Protein AF-X6ETA0-F1 (afdb_monomer_lite)

Sequence (92 aa):
MGDDFLAAVRADFRAHGAGVLAEVRADKPDQYLKIVLSVLPKDFDVAVNQLDALSDDEIRSRIRALENVVKPFLEEPSDLGPNRLSDAAGGA

Foldseek 3Di:
DVVVVVVVVVVCCVVCVVVVLVVCCVPPVVVSVVVVVVPDDPPPPPCPVVCVVDDPVRVVVVVVVVCVVCVVVVPPDPPPPPDDPPPPDDDD

Secondary structure (DSSP, 8-state):
-HHHHHHHHHHHHHHHHHHHHHHHHHH-HHHHHHHHHHHS-TT------TTTTS-HHHHHHHHHHHHHHHHHHH-------S-SSSSSS---

Structure (mmCIF, N/CA/C/O backbone):
data_AF-X6ETA0-F1
#
_entry.id   AF-X6ETA0-F1
#
loop_
_atom_site.group_PDB
_atom_site.id
_atom_site.type_symbol
_atom_site.label_atom_id
_atom_site.label_alt_id
_atom_site.label_comp_id
_atom_site.label_asym_id
_atom_site.label_entity_id
_atom_site.label_seq_id
_atom_site.pdbx_PDB_ins_code
_atom_site.Cartn_x
_atom_site.Cartn_y
_atom_site.Cartn_z
_atom_site.occupancy
_atom_site.B_iso_or_equiv
_atom_site.auth_seq_id
_atom_site.auth_comp_id
_atom_site.auth_asym_id
_atom_site.auth_atom_id
_atom_site.pdbx_PDB_model_num
ATOM 1 N N . MET A 1 1 ? 4.113 19.729 -15.731 1.00 63.00 1 MET A N 1
ATOM 2 C CA . MET A 1 1 ? 5.410 19.273 -15.168 1.00 63.00 1 MET A CA 1
ATOM 3 C C . MET A 1 1 ? 5.195 18.134 -14.174 1.00 63.00 1 MET A C 1
ATOM 5 O O . MET A 1 1 ? 5.544 17.015 -14.513 1.00 63.00 1 MET A O 1
ATOM 9 N N . GLY A 1 2 ? 4.596 18.364 -12.994 1.00 76.38 2 GLY A N 1
ATOM 10 C CA . GLY A 1 2 ? 4.349 17.286 -12.014 1.00 76.38 2 GLY A CA 1
ATOM 11 C C . GLY A 1 2 ? 3.306 16.251 -12.462 1.00 76.38 2 GLY A C 1
ATOM 12 O O . GLY A 1 2 ? 3.541 15.050 -12.341 1.00 76.38 2 GLY A O 1
ATOM 13 N N . ASP A 1 3 ? 2.200 16.709 -13.050 1.00 80.19 3 ASP A N 1
ATOM 14 C CA . ASP A 1 3 ? 1.102 15.824 -13.464 1.00 80.19 3 ASP A CA 1
ATOM 15 C C . ASP A 1 3 ? 1.462 14.932 -14.661 1.00 80.19 3 ASP A C 1
ATOM 17 O O . ASP A 1 3 ? 1.109 13.753 -14.677 1.00 80.19 3 ASP A O 1
ATOM 21 N N . ASP A 1 4 ? 2.222 15.456 -15.628 1.00 92.12 4 ASP A N 1
ATOM 22 C CA . ASP A 1 4 ? 2.653 14.707 -16.820 1.00 92.12 4 ASP A CA 1
ATOM 23 C C . ASP A 1 4 ? 3.596 13.556 -16.449 1.00 92.12 4 ASP A C 1
ATOM 25 O O . ASP A 1 4 ? 3.475 12.441 -16.959 1.00 92.12 4 ASP A O 1
ATOM 29 N N . PHE A 1 5 ? 4.508 13.810 -15.505 1.00 92.81 5 PHE A N 1
ATOM 30 C CA . PHE A 1 5 ? 5.408 12.793 -14.974 1.00 92.81 5 PHE A CA 1
ATOM 31 C C . PHE A 1 5 ? 4.636 11.700 -14.230 1.00 92.81 5 PHE A C 1
ATOM 33 O O . PHE A 1 5 ? 4.840 10.514 -14.489 1.00 92.81 5 PHE A O 1
ATOM 40 N N . LEU A 1 6 ? 3.703 12.076 -13.349 1.00 93.94 6 LEU A N 1
ATOM 41 C CA . LEU A 1 6 ? 2.913 11.101 -12.598 1.00 93.94 6 LEU A CA 1
ATOM 42 C C . LEU A 1 6 ? 2.006 10.270 -13.520 1.00 93.94 6 LEU A C 1
ATOM 44 O O . LEU A 1 6 ? 1.835 9.068 -13.308 1.00 93.94 6 LEU A O 1
ATOM 48 N N . ALA A 1 7 ? 1.456 10.886 -14.570 1.00 95.25 7 ALA A N 1
ATOM 49 C CA . ALA A 1 7 ? 0.688 10.189 -15.593 1.00 95.25 7 ALA A CA 1
ATOM 50 C C . ALA A 1 7 ? 1.543 9.164 -16.352 1.00 95.25 7 ALA A C 1
ATOM 52 O O . ALA A 1 7 ? 1.091 8.031 -16.536 1.00 95.25 7 ALA A O 1
ATOM 53 N N . ALA A 1 8 ? 2.773 9.529 -16.729 1.00 95.81 8 ALA A N 1
ATOM 54 C CA . ALA A 1 8 ? 3.716 8.629 -17.389 1.00 95.81 8 ALA A CA 1
ATOM 55 C C . ALA A 1 8 ? 4.109 7.448 -16.486 1.00 95.81 8 ALA A C 1
ATOM 57 O O . ALA A 1 8 ? 3.989 6.298 -16.903 1.00 95.81 8 ALA A O 1
ATOM 58 N N . VAL A 1 9 ? 4.471 7.710 -15.225 1.00 94.12 9 VAL A 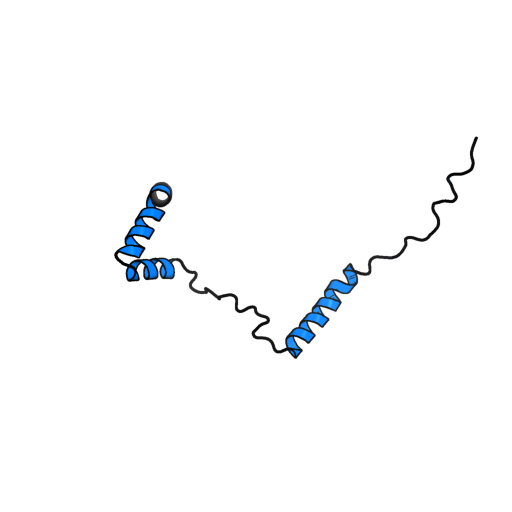N 1
ATOM 59 C CA . VAL A 1 9 ? 4.807 6.664 -14.240 1.00 94.12 9 VAL A CA 1
ATOM 60 C C . VAL A 1 9 ? 3.626 5.719 -14.008 1.00 94.12 9 VAL A C 1
ATOM 62 O O . VAL A 1 9 ? 3.793 4.503 -13.944 1.00 94.12 9 VAL A O 1
ATOM 65 N N . ARG A 1 10 ? 2.401 6.250 -13.923 1.00 93.88 10 ARG A N 1
ATOM 66 C CA . ARG A 1 10 ? 1.197 5.425 -13.765 1.00 93.88 10 ARG A CA 1
ATOM 67 C C . ARG A 1 10 ? 0.920 4.562 -14.996 1.00 93.88 10 ARG A C 1
ATOM 69 O O . ARG A 1 10 ? 0.459 3.433 -14.839 1.00 93.88 10 ARG A O 1
ATOM 76 N N . ALA A 1 11 ? 1.130 5.091 -16.201 1.00 97.25 11 ALA A N 1
ATOM 77 C CA . ALA A 1 11 ? 0.949 4.339 -17.440 1.00 97.25 11 ALA A CA 1
ATOM 78 C C . ALA A 1 11 ? 1.963 3.190 -17.543 1.00 97.25 11 ALA A C 1
ATOM 80 O O . ALA A 1 11 ? 1.567 2.058 -17.815 1.00 97.25 11 ALA A O 1
ATOM 81 N N . ASP A 1 12 ? 3.226 3.468 -17.228 1.00 97.38 12 ASP A N 1
ATOM 82 C CA . ASP A 1 12 ? 4.301 2.476 -17.190 1.00 97.38 12 ASP A CA 1
ATOM 83 C C . ASP A 1 12 ? 4.016 1.367 -16.165 1.00 97.38 12 ASP A C 1
ATOM 85 O O . ASP A 1 12 ? 3.981 0.183 -16.506 1.00 97.38 12 ASP A O 1
ATOM 89 N N . PHE A 1 13 ? 3.653 1.740 -14.932 1.00 95.69 13 PHE A N 1
ATOM 90 C CA . PHE A 1 13 ? 3.313 0.763 -13.898 1.00 95.69 13 PHE A CA 1
ATOM 91 C C . PHE A 1 13 ? 2.096 -0.099 -14.273 1.00 95.69 13 PHE A C 1
ATOM 93 O O . PHE A 1 13 ? 2.058 -1.284 -13.950 1.00 95.69 13 PHE A O 1
ATOM 100 N N . ARG A 1 14 ? 1.104 0.450 -14.989 1.00 96.19 14 ARG A N 1
ATOM 101 C CA . ARG A 1 14 ? -0.036 -0.336 -15.498 1.00 96.19 14 ARG A CA 1
ATOM 102 C C . ARG A 1 14 ? 0.375 -1.341 -16.571 1.00 96.19 14 ARG A C 1
ATOM 104 O O . ARG A 1 14 ? -0.185 -2.432 -16.600 1.00 96.19 14 ARG A O 1
ATOM 111 N N . ALA A 1 15 ? 1.308 -0.971 -17.443 1.00 97.75 15 ALA A N 1
ATOM 112 C CA . ALA A 1 15 ? 1.768 -1.832 -18.527 1.00 97.75 15 ALA A CA 1
ATOM 113 C C . ALA A 1 15 ? 2.740 -2.921 -18.041 1.00 97.75 15 ALA A C 1
ATOM 115 O O . ALA A 1 15 ? 2.699 -4.044 -18.542 1.00 97.75 15 ALA A O 1
ATOM 116 N N . HIS A 1 16 ? 3.590 -2.610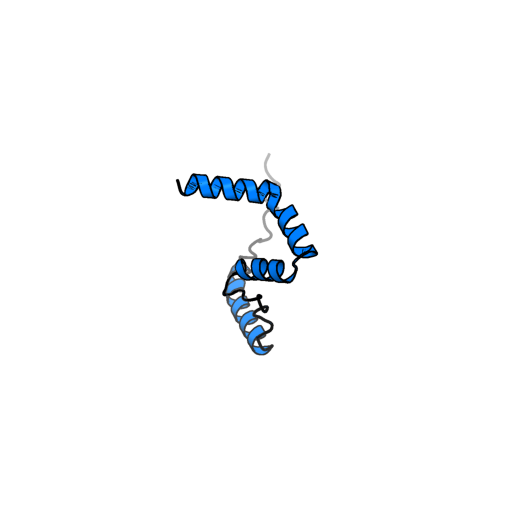 -17.058 1.00 97.19 16 HIS A N 1
ATOM 117 C CA . HIS A 1 16 ? 4.747 -3.445 -16.712 1.00 97.19 16 HIS A CA 1
ATOM 118 C C . HIS A 1 16 ? 4.823 -3.858 -15.238 1.00 97.19 16 HIS A C 1
ATOM 120 O O . HIS A 1 16 ? 5.484 -4.844 -14.909 1.00 97.19 16 HIS A O 1
ATOM 126 N N . GLY A 1 17 ? 4.126 -3.162 -14.337 1.00 94.38 17 GLY A N 1
ATOM 127 C CA . GLY A 1 17 ? 4.297 -3.310 -12.890 1.00 94.38 17 GLY A CA 1
ATOM 128 C C . GLY A 1 17 ? 4.049 -4.726 -12.371 1.00 94.38 17 GLY A C 1
ATOM 129 O O . GLY A 1 17 ? 4.797 -5.204 -11.523 1.00 94.38 17 GLY A O 1
ATOM 130 N N . ALA A 1 18 ? 3.057 -5.441 -12.910 1.00 95.31 18 ALA A N 1
ATOM 131 C CA . ALA A 1 18 ? 2.778 -6.821 -12.507 1.00 95.31 18 ALA A CA 1
ATOM 132 C C . ALA A 1 18 ? 3.924 -7.788 -12.858 1.00 95.31 18 ALA A C 1
ATOM 134 O O . ALA A 1 18 ? 4.259 -8.647 -12.044 1.00 95.31 18 ALA A O 1
ATOM 135 N N . GLY A 1 19 ? 4.537 -7.626 -14.036 1.00 97.19 19 GLY A N 1
ATOM 136 C CA . GLY A 1 19 ? 5.681 -8.433 -14.468 1.00 97.19 19 GLY A CA 1
ATOM 137 C C . GLY A 1 19 ? 6.903 -8.176 -13.591 1.00 97.19 19 GLY A C 1
ATOM 138 O O . GLY A 1 19 ? 7.458 -9.110 -13.021 1.00 97.19 19 GLY A O 1
ATOM 139 N N . VAL A 1 20 ? 7.228 -6.901 -13.365 1.00 96.56 20 VAL A N 1
ATOM 140 C CA . VAL A 1 20 ? 8.335 -6.502 -12.482 1.00 96.56 20 VAL A CA 1
ATO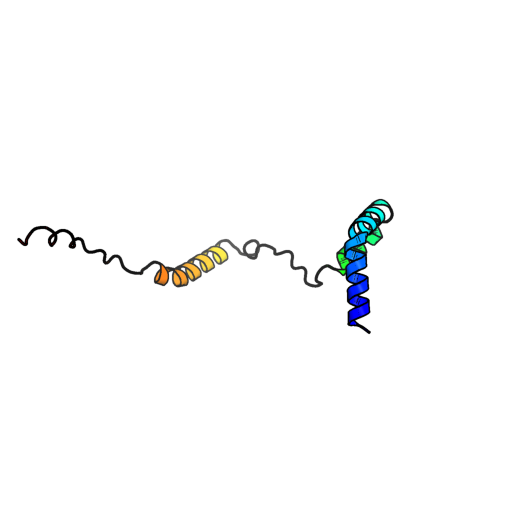M 141 C C . VAL A 1 20 ? 8.124 -7.021 -11.056 1.00 96.56 20 VAL A C 1
ATOM 143 O O . VAL A 1 20 ? 9.047 -7.555 -10.451 1.00 96.56 20 VAL A O 1
ATOM 146 N N . LEU A 1 21 ? 6.910 -6.923 -10.500 1.00 95.81 21 LEU A N 1
ATOM 147 C CA . LEU A 1 21 ? 6.620 -7.456 -9.163 1.00 95.81 21 LEU A CA 1
ATOM 148 C C . LEU A 1 21 ? 6.743 -8.983 -9.097 1.00 95.81 21 LEU A C 1
ATOM 150 O O . LEU A 1 21 ? 7.142 -9.504 -8.056 1.00 95.81 21 LEU A O 1
ATOM 154 N N . ALA A 1 22 ? 6.398 -9.699 -10.170 1.00 96.88 22 ALA A N 1
ATOM 155 C CA . ALA A 1 22 ? 6.550 -11.148 -10.236 1.00 96.88 22 ALA A CA 1
ATOM 156 C C . ALA A 1 22 ? 8.030 -11.558 -10.265 1.00 96.88 22 ALA A C 1
ATOM 158 O O . ALA A 1 22 ? 8.426 -12.429 -9.492 1.00 96.88 22 ALA A O 1
ATOM 159 N N . GLU A 1 23 ? 8.844 -10.887 -11.081 1.00 97.81 23 GLU A N 1
ATOM 160 C CA . GLU A 1 23 ? 10.296 -11.094 -11.138 1.00 97.81 23 GLU A CA 1
ATOM 161 C C . GLU A 1 23 ? 10.956 -10.773 -9.794 1.00 97.81 23 GLU A C 1
ATOM 163 O O . GLU A 1 23 ? 11.666 -11.601 -9.232 1.00 97.81 23 GLU A O 1
ATOM 168 N N . VAL A 1 24 ? 10.643 -9.618 -9.197 1.00 97.56 24 VAL A N 1
ATOM 169 C CA . VAL A 1 24 ? 11.186 -9.233 -7.884 1.00 97.56 24 VAL A CA 1
ATOM 170 C C . VAL A 1 24 ? 10.765 -10.225 -6.798 1.00 97.56 24 VAL A C 1
ATOM 172 O O . VAL A 1 24 ? 11.568 -10.538 -5.925 1.00 97.56 24 VAL A O 1
ATOM 175 N N . ARG A 1 25 ? 9.541 -10.766 -6.842 1.00 97.19 25 ARG A N 1
ATOM 176 C CA . ARG A 1 25 ? 9.100 -11.802 -5.894 1.00 97.19 25 ARG A CA 1
ATOM 177 C C . ARG A 1 25 ? 9.915 -13.093 -6.030 1.00 97.19 25 ARG A C 1
ATOM 179 O O . ARG A 1 25 ? 10.177 -13.726 -5.010 1.00 97.19 25 ARG A O 1
ATOM 186 N N . ALA 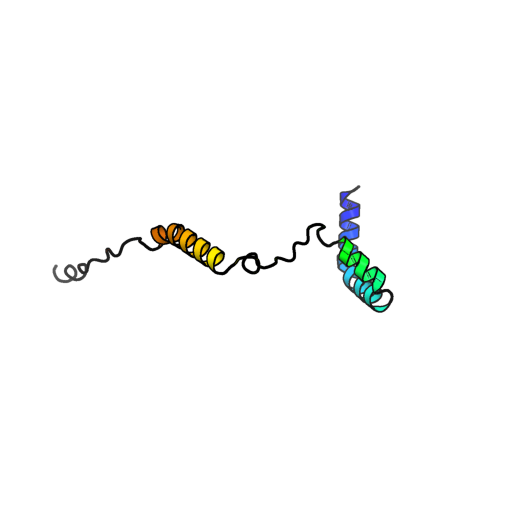A 1 26 ? 10.280 -13.480 -7.250 1.00 97.12 26 ALA A N 1
ATOM 187 C CA . ALA A 1 26 ? 11.070 -14.680 -7.508 1.00 97.12 26 ALA A CA 1
ATOM 188 C C . ALA A 1 26 ? 12.551 -14.486 -7.139 1.00 97.12 26 ALA A C 1
ATOM 190 O O . ALA A 1 26 ? 13.119 -15.315 -6.431 1.00 97.12 26 ALA A O 1
ATOM 191 N N . ASP A 1 27 ? 13.146 -13.369 -7.559 1.00 98.12 27 ASP A N 1
ATOM 192 C CA . ASP A 1 27 ? 14.594 -13.154 -7.484 1.00 98.12 27 ASP A CA 1
ATOM 193 C C . ASP A 1 27 ? 15.041 -12.468 -6.185 1.00 98.12 27 ASP A C 1
ATOM 195 O O . ASP A 1 27 ? 16.161 -12.675 -5.715 1.00 98.12 27 ASP A O 1
ATOM 199 N N . LYS A 1 28 ? 14.193 -11.600 -5.613 1.00 97.19 28 LYS A N 1
ATOM 200 C CA . LYS A 1 28 ? 14.505 -10.737 -4.455 1.00 97.19 28 LYS A CA 1
ATOM 201 C C . LYS A 1 28 ? 13.304 -10.616 -3.503 1.00 97.19 28 LYS A C 1
ATOM 203 O O . LYS A 1 28 ? 12.746 -9.524 -3.328 1.00 97.19 28 LYS A O 1
ATOM 208 N N . PRO A 1 29 ? 12.888 -11.720 -2.861 1.00 94.81 29 PRO A N 1
ATOM 209 C CA . PRO A 1 29 ? 11.679 -11.748 -2.039 1.00 94.81 29 PRO A CA 1
ATOM 210 C C . PRO A 1 29 ? 11.719 -10.772 -0.851 1.00 94.81 29 PRO A C 1
ATOM 212 O O . PRO A 1 29 ? 10.679 -10.237 -0.467 1.00 94.81 29 PRO A O 1
ATOM 215 N N . ASP A 1 30 ? 12.895 -10.469 -0.291 1.00 94.06 30 ASP A N 1
ATOM 216 C CA . ASP A 1 30 ? 13.028 -9.477 0.783 1.00 94.06 30 ASP A CA 1
ATOM 217 C C . ASP A 1 30 ? 12.698 -8.055 0.294 1.00 94.06 30 ASP A C 1
ATOM 219 O O . ASP A 1 30 ? 12.041 -7.283 0.996 1.00 94.06 30 ASP A O 1
ATOM 223 N N . GLN A 1 31 ? 13.104 -7.719 -0.933 1.00 95.69 31 GLN A N 1
ATOM 224 C CA . GLN A 1 31 ? 12.804 -6.433 -1.550 1.00 95.69 31 GLN A CA 1
ATOM 225 C C . GLN A 1 31 ? 11.317 -6.320 -1.888 1.00 95.69 31 GLN A C 1
ATOM 227 O O . GLN A 1 31 ? 10.718 -5.267 -1.669 1.00 95.69 31 GLN A O 1
ATOM 232 N N . TYR A 1 32 ? 10.708 -7.410 -2.359 1.00 95.00 32 TYR A N 1
ATOM 233 C CA . TYR A 1 32 ? 9.265 -7.478 -2.572 1.00 95.00 32 TYR A CA 1
ATOM 234 C C . TYR A 1 32 ? 8.490 -7.171 -1.281 1.00 95.00 32 TYR A C 1
ATOM 236 O O . TYR A 1 32 ? 7.613 -6.307 -1.278 1.00 95.00 32 TYR A O 1
ATOM 244 N N . LEU A 1 33 ? 8.853 -7.811 -0.163 1.00 93.12 33 LEU A N 1
ATOM 245 C CA . LEU A 1 33 ? 8.194 -7.586 1.127 1.00 93.12 33 LEU A CA 1
ATOM 246 C C . LEU A 1 33 ? 8.363 -6.149 1.635 1.00 93.12 33 LEU A C 1
ATOM 248 O O . LEU A 1 33 ? 7.410 -5.579 2.159 1.00 93.12 33 LEU A O 1
ATOM 252 N N . LYS A 1 34 ? 9.527 -5.521 1.429 1.00 92.12 34 LYS A N 1
ATOM 253 C CA . LYS A 1 34 ? 9.732 -4.099 1.762 1.00 92.12 34 LYS A CA 1
ATOM 254 C C . LYS A 1 34 ? 8.817 -3.177 0.951 1.00 92.12 34 LYS A C 1
ATOM 256 O O . LYS A 1 34 ? 8.264 -2.236 1.514 1.00 92.12 34 LYS A O 1
ATOM 261 N N . ILE A 1 35 ? 8.630 -3.451 -0.345 1.00 92.06 35 ILE A N 1
ATOM 262 C CA . ILE A 1 35 ? 7.698 -2.692 -1.196 1.00 92.06 35 ILE A CA 1
ATOM 263 C C . ILE A 1 35 ? 6.272 -2.841 -0.665 1.00 92.06 35 ILE A C 1
ATOM 265 O O . ILE A 1 35 ? 5.593 -1.834 -0.475 1.00 92.06 35 ILE A O 1
ATOM 269 N N . VAL A 1 36 ? 5.843 -4.071 -0.361 1.00 89.94 36 VAL A N 1
ATOM 270 C CA . VAL A 1 36 ? 4.519 -4.337 0.221 1.00 89.94 36 VAL A CA 1
ATOM 271 C C . VAL A 1 36 ? 4.339 -3.566 1.528 1.00 89.94 36 VAL A C 1
ATOM 273 O O . VAL A 1 36 ? 3.366 -2.835 1.667 1.00 89.94 36 VAL A O 1
ATOM 276 N N . LEU A 1 37 ? 5.304 -3.636 2.447 1.00 88.06 37 LEU A N 1
ATOM 277 C CA . LEU A 1 37 ? 5.261 -2.887 3.706 1.00 88.06 37 LEU A CA 1
ATOM 278 C C . LEU A 1 37 ? 5.184 -1.368 3.492 1.00 88.06 37 LEU A C 1
ATOM 280 O O . LEU A 1 37 ? 4.494 -0.690 4.243 1.00 88.06 37 LEU A O 1
ATOM 284 N N . SER A 1 38 ? 5.858 -0.825 2.473 1.00 88.56 38 SER A N 1
ATOM 285 C CA . SER A 1 38 ? 5.876 0.623 2.213 1.00 88.56 38 SER A CA 1
ATOM 286 C C . SER A 1 38 ? 4.547 1.197 1.716 1.00 88.56 38 SER A C 1
ATOM 288 O O . SER A 1 38 ? 4.310 2.393 1.876 1.00 88.56 38 SER A O 1
ATOM 290 N N . VAL A 1 39 ? 3.696 0.361 1.108 1.00 87.00 39 VAL A N 1
ATOM 291 C CA . VAL A 1 39 ? 2.380 0.772 0.591 1.00 87.00 39 VAL A CA 1
ATOM 292 C C . VAL A 1 39 ? 1.244 0.469 1.562 1.00 87.00 39 VAL A C 1
ATOM 294 O O . VAL A 1 39 ? 0.129 0.952 1.358 1.00 87.00 39 VAL A O 1
ATOM 297 N N . LEU A 1 40 ? 1.504 -0.317 2.612 1.00 81.25 40 LEU A N 1
ATOM 298 C CA . LEU A 1 40 ? 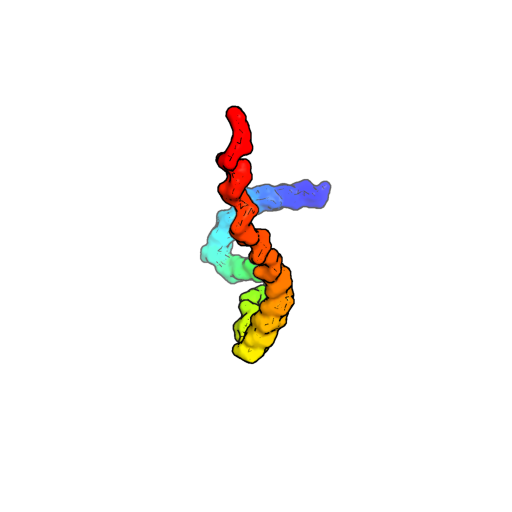0.528 -0.520 3.670 1.00 81.25 40 LEU A CA 1
ATOM 299 C C . LEU A 1 40 ? 0.337 0.792 4.452 1.00 81.25 40 LEU A C 1
ATOM 301 O O . LEU A 1 40 ? 1.317 1.470 4.778 1.00 81.25 40 LEU A O 1
ATOM 305 N N . PRO A 1 41 ? -0.915 1.164 4.771 1.00 80.75 41 PRO A N 1
ATOM 306 C CA . PRO A 1 41 ? -1.202 2.195 5.759 1.00 80.75 41 PRO A CA 1
ATOM 307 C C . PRO A 1 41 ? -0.390 1.953 7.036 1.00 80.75 41 PRO A C 1
ATOM 309 O O . PRO A 1 41 ? -0.294 0.821 7.503 1.00 80.75 41 PRO A O 1
ATOM 312 N N . LYS A 1 42 ? 0.194 3.008 7.614 1.00 70.62 42 LYS A N 1
ATOM 313 C CA . LYS A 1 42 ? 0.953 2.893 8.874 1.00 70.62 42 LYS A CA 1
ATOM 314 C C . LYS A 1 42 ? 0.071 2.421 10.032 1.00 70.62 42 LYS A C 1
ATOM 316 O O . LYS A 1 42 ? 0.545 1.692 10.894 1.00 70.62 42 LYS A O 1
ATOM 321 N N . ASP A 1 43 ? -1.207 2.782 9.970 1.00 65.12 43 ASP A N 1
ATOM 322 C CA . ASP A 1 43 ? -2.262 2.353 10.880 1.00 65.12 43 ASP A CA 1
ATOM 323 C C . ASP A 1 43 ? -3.083 1.239 10.218 1.00 65.12 43 ASP A C 1
ATOM 325 O O . ASP A 1 43 ? -4.298 1.345 10.048 1.00 65.12 43 ASP A O 1
ATOM 329 N N . PHE A 1 44 ? -2.411 0.182 9.751 1.00 59.12 44 PHE A N 1
ATOM 330 C CA . PHE A 1 44 ? -3.104 -1.038 9.349 1.00 59.12 44 PHE A CA 1
ATOM 331 C C . PHE A 1 44 ? -3.597 -1.741 10.615 1.00 59.12 44 PHE A C 1
ATOM 333 O O . PHE A 1 44 ? -3.022 -2.735 11.058 1.00 59.12 44 PHE A O 1
ATOM 340 N N . ASP A 1 45 ? -4.658 -1.198 11.212 1.00 58.06 45 ASP A N 1
ATOM 341 C CA . ASP A 1 45 ? -5.517 -1.962 12.098 1.00 58.06 45 ASP A CA 1
ATOM 342 C C . ASP A 1 45 ? -6.092 -3.076 11.224 1.00 58.06 45 ASP A C 1
ATOM 344 O O . ASP A 1 45 ? -7.061 -2.897 10.481 1.00 58.06 45 ASP A O 1
ATOM 348 N N . VAL A 1 46 ? -5.444 -4.248 11.265 1.00 57.78 46 VAL A N 1
ATOM 349 C CA . VAL A 1 46 ? -6.147 -5.505 11.026 1.00 57.78 46 VAL A CA 1
ATOM 350 C C . VAL A 1 46 ? -7.387 -5.352 11.873 1.00 57.78 46 VAL A C 1
ATOM 352 O O . VAL A 1 46 ? -7.251 -5.221 13.085 1.00 57.78 46 VAL A O 1
ATOM 355 N N . ALA A 1 47 ? -8.554 -5.236 11.245 1.00 55.88 47 ALA A N 1
ATOM 356 C CA . ALA A 1 47 ? -9.812 -5.163 11.953 1.00 55.88 47 ALA A CA 1
ATOM 357 C C . ALA A 1 47 ? -9.947 -6.471 12.739 1.00 55.88 47 ALA A C 1
ATOM 359 O O . ALA A 1 47 ? -10.559 -7.430 12.276 1.00 55.88 47 ALA A O 1
ATOM 360 N N . VAL A 1 48 ? -9.315 -6.517 13.916 1.00 53.38 48 VAL A N 1
ATOM 361 C CA . VAL A 1 48 ? -9.724 -7.311 15.052 1.00 53.38 48 VAL A CA 1
ATOM 362 C C . VAL A 1 48 ? -11.184 -6.959 15.121 1.00 53.38 48 VAL A C 1
ATOM 364 O O . VAL A 1 48 ? -11.534 -5.794 15.342 1.00 53.38 48 VAL A O 1
ATOM 367 N N . ASN A 1 49 ? -12.019 -7.920 14.742 1.00 56.78 49 ASN A N 1
ATOM 368 C CA . ASN A 1 49 ? -13.449 -7.794 14.859 1.00 56.78 49 ASN A CA 1
ATOM 369 C C . ASN A 1 49 ? -13.672 -7.197 16.247 1.00 56.78 49 ASN A C 1
ATOM 371 O O . ASN A 1 49 ? -13.272 -7.802 17.236 1.00 56.78 49 ASN A O 1
ATOM 375 N N . GLN A 1 50 ? -14.165 -5.957 16.336 1.00 59.41 50 GLN A N 1
ATOM 376 C CA . GLN A 1 50 ? -14.158 -5.226 17.610 1.00 59.41 50 GLN A CA 1
ATOM 377 C C . GLN A 1 50 ? -15.014 -5.931 18.669 1.00 59.41 50 GLN A C 1
ATOM 379 O O . GLN A 1 50 ? -15.008 -5.527 19.823 1.00 59.41 50 GLN A O 1
ATOM 384 N N . LEU A 1 51 ? -15.757 -6.962 18.259 1.00 63.00 51 LEU A N 1
ATOM 385 C CA . LEU A 1 51 ? -16.492 -7.894 19.094 1.00 63.00 51 LEU A CA 1
ATOM 386 C C . LEU A 1 51 ? -15.598 -8.962 19.751 1.00 63.00 51 LEU A C 1
ATOM 388 O O . LEU A 1 51 ? -15.931 -9.391 20.845 1.00 63.00 51 LEU A O 1
ATOM 392 N N . ASP A 1 52 ? -14.464 -9.346 19.156 1.00 66.12 52 ASP A N 1
ATOM 393 C CA . ASP A 1 52 ? -13.531 -10.350 19.705 1.00 66.12 52 ASP A CA 1
ATOM 394 C C . ASP A 1 52 ? -12.814 -9.841 20.968 1.00 66.12 52 ASP A C 1
ATOM 396 O O . ASP A 1 52 ? -12.347 -10.628 21.788 1.00 66.12 52 ASP A O 1
ATOM 400 N N . ALA A 1 53 ? -12.723 -8.517 21.129 1.00 73.31 53 ALA A N 1
ATOM 401 C CA . ALA A 1 53 ? -12.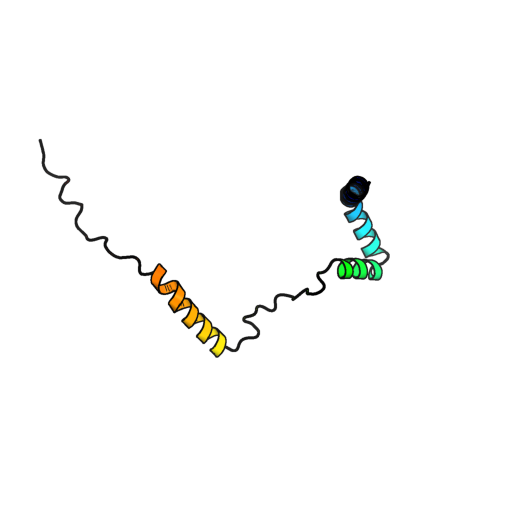162 -7.864 22.310 1.00 73.31 53 ALA A CA 1
ATOM 402 C C . ALA A 1 53 ? -13.202 -7.604 23.415 1.00 73.31 53 ALA A C 1
ATOM 404 O O . ALA A 1 53 ? -12.836 -7.113 24.482 1.00 73.31 53 ALA A O 1
ATOM 405 N N . LEU A 1 54 ? -14.485 -7.886 23.162 1.00 81.12 54 LEU A N 1
ATOM 406 C CA . LEU A 1 54 ? -15.562 -7.672 24.124 1.00 81.12 54 LEU A CA 1
ATOM 407 C C . LEU A 1 54 ? -15.877 -8.968 24.858 1.00 81.12 54 LEU A C 1
ATOM 409 O O . LEU A 1 54 ? -15.943 -10.044 24.269 1.00 81.12 54 LEU A O 1
ATOM 413 N N . SER A 1 55 ? -16.153 -8.842 26.147 1.00 86.94 55 SER A N 1
ATOM 414 C CA . SER A 1 55 ? -16.795 -9.905 26.910 1.00 86.94 55 SER A CA 1
ATOM 415 C C . SER A 1 55 ? -18.242 -10.128 26.452 1.00 86.94 55 SER A C 1
ATOM 417 O O . SER A 1 55 ? -18.908 -9.224 25.937 1.00 86.94 55 SER A O 1
ATOM 419 N N . ASP A 1 56 ? -18.777 -11.321 26.719 1.00 89.50 56 ASP A N 1
ATOM 420 C CA . ASP A 1 56 ? -20.177 -11.665 26.432 1.00 89.50 56 ASP A CA 1
ATOM 421 C C . ASP A 1 56 ? -21.177 -10.674 27.054 1.00 89.50 56 ASP A C 1
ATOM 423 O O . ASP A 1 56 ? -22.239 -10.403 26.484 1.00 89.50 56 ASP A O 1
ATOM 427 N N . ASP A 1 57 ? -20.846 -10.108 28.216 1.00 91.50 57 ASP A N 1
ATOM 428 C CA . ASP A 1 57 ? -21.680 -9.122 28.903 1.00 91.50 57 ASP A CA 1
ATOM 429 C C . ASP A 1 57 ? -21.693 -7.772 28.174 1.00 91.50 57 ASP A C 1
ATOM 431 O O . ASP A 1 57 ? -22.749 -7.146 28.032 1.00 91.50 57 ASP A O 1
ATOM 435 N N . GLU A 1 58 ? -20.549 -7.343 27.643 1.00 89.81 58 GLU A N 1
ATOM 436 C CA . GLU A 1 58 ? -20.438 -6.127 26.832 1.00 89.81 58 GLU A CA 1
ATOM 437 C C . GLU A 1 58 ? -21.153 -6.285 25.486 1.00 89.81 58 GLU A C 1
ATOM 439 O O . GLU A 1 58 ? -21.867 -5.373 25.054 1.00 89.81 58 GLU A O 1
ATOM 444 N N . ILE A 1 59 ? -21.042 -7.459 24.858 1.00 91.69 59 ILE A N 1
ATOM 445 C CA . ILE A 1 59 ? -21.796 -7.802 23.646 1.00 91.69 59 ILE A CA 1
ATOM 446 C C . ILE A 1 59 ? -23.302 -7.751 23.935 1.00 91.69 59 ILE A C 1
ATOM 448 O O . ILE A 1 59 ? -24.052 -7.098 23.205 1.00 91.69 59 ILE A O 1
ATOM 452 N N . ARG A 1 60 ? -23.759 -8.364 25.036 1.00 93.38 60 ARG A N 1
ATOM 453 C CA . ARG A 1 60 ? -25.176 -8.355 25.441 1.00 93.38 60 ARG A CA 1
ATOM 454 C C . ARG A 1 60 ? -25.693 -6.941 25.702 1.00 93.38 60 ARG A C 1
ATOM 456 O O . ARG A 1 60 ? -26.803 -6.612 25.286 1.00 93.38 60 ARG A O 1
ATOM 463 N N . SER A 1 61 ? -24.895 -6.104 26.362 1.00 91.62 61 SER A N 1
ATOM 464 C CA . SER A 1 61 ? -25.226 -4.698 26.616 1.00 91.62 61 SER A CA 1
ATOM 465 C C . SER A 1 61 ? -25.433 -3.923 25.310 1.00 91.62 61 SER A C 1
ATOM 467 O O . SER A 1 61 ? -26.441 -3.232 25.142 1.00 91.62 61 SER A O 1
ATOM 469 N N . ARG A 1 62 ? -24.537 -4.113 24.333 1.00 90.62 62 ARG A N 1
ATOM 470 C CA . ARG A 1 62 ? -24.648 -3.479 23.013 1.00 90.62 62 ARG A CA 1
ATOM 471 C C . ARG A 1 62 ? -25.860 -3.953 22.220 1.00 90.62 62 ARG A C 1
ATOM 473 O O . ARG A 1 62 ? -26.519 -3.120 21.607 1.00 90.62 62 ARG A O 1
ATOM 480 N N . ILE A 1 63 ? -26.185 -5.247 22.261 1.00 93.50 63 ILE A N 1
ATOM 481 C CA . ILE A 1 63 ? -27.393 -5.778 21.610 1.00 93.50 63 ILE A CA 1
ATOM 482 C C . ILE A 1 63 ? -28.639 -5.091 22.174 1.00 93.50 63 ILE A C 1
ATOM 484 O O . ILE A 1 63 ? -29.454 -4.596 21.403 1.00 93.50 63 ILE A O 1
ATOM 488 N N . ARG A 1 64 ? -28.757 -4.958 23.502 1.00 94.06 64 ARG A N 1
ATOM 489 C CA . ARG A 1 64 ? -29.901 -4.259 24.114 1.00 94.06 64 ARG A CA 1
ATOM 490 C C . ARG A 1 64 ? -29.956 -2.774 23.764 1.00 94.06 64 ARG A C 1
ATOM 492 O O . ARG A 1 64 ? -31.035 -2.231 23.544 1.00 94.06 64 ARG A O 1
ATOM 499 N N . ALA A 1 65 ? -28.805 -2.108 23.702 1.00 90.31 65 ALA A N 1
ATOM 500 C CA . ALA A 1 65 ? -28.743 -0.721 23.254 1.00 90.31 65 ALA A CA 1
ATOM 501 C C . ALA A 1 65 ? -29.227 -0.581 21.801 1.00 90.31 65 ALA A C 1
ATOM 503 O O . ALA A 1 65 ? -29.993 0.331 21.497 1.00 90.31 65 ALA A O 1
ATOM 504 N N . LEU A 1 66 ? -28.835 -1.511 20.927 1.00 92.56 66 LEU A N 1
ATOM 505 C CA . LEU A 1 66 ? -29.259 -1.539 19.531 1.00 92.56 66 LEU A CA 1
ATOM 506 C C . LEU A 1 66 ? -30.755 -1.852 19.384 1.00 92.56 66 LEU A C 1
ATOM 508 O O . LEU A 1 66 ? -31.427 -1.192 18.598 1.00 92.56 66 LEU A O 1
ATOM 512 N N . GLU A 1 67 ? -31.294 -2.794 20.164 1.00 90.62 67 GLU A N 1
ATOM 513 C CA . GLU A 1 67 ? -32.733 -3.094 20.209 1.00 90.62 67 GLU A CA 1
ATOM 514 C C . GLU A 1 67 ? -33.550 -1.825 20.469 1.00 90.62 67 GLU A C 1
ATOM 516 O O . GLU A 1 67 ? -34.518 -1.570 19.761 1.00 90.62 67 GLU A O 1
ATOM 521 N N . ASN A 1 68 ? -33.131 -0.978 21.412 1.00 90.75 68 ASN A N 1
ATOM 522 C CA . ASN A 1 68 ? -33.829 0.277 21.710 1.00 90.75 68 ASN A CA 1
ATOM 523 C C . ASN A 1 68 ? -33.817 1.272 20.541 1.00 90.75 68 ASN A C 1
ATOM 525 O O . ASN A 1 68 ? -34.764 2.039 20.384 1.00 90.75 68 ASN A O 1
ATOM 529 N N . VAL A 1 69 ? -32.756 1.268 19.732 1.00 91.12 69 VAL A N 1
ATOM 530 C CA . VAL A 1 69 ? -32.644 2.131 18.548 1.00 91.12 69 VAL A CA 1
ATOM 531 C C . VAL A 1 69 ? -33.493 1.595 17.400 1.00 91.12 69 VAL A C 1
ATOM 533 O O . VAL A 1 69 ? -34.101 2.378 16.681 1.00 91.12 69 VAL A O 1
ATOM 536 N N . VAL A 1 70 ? -33.540 0.275 17.218 1.00 89.94 70 VAL A N 1
ATOM 537 C CA . VAL A 1 70 ? -34.206 -0.364 16.073 1.00 89.94 70 VAL A CA 1
ATOM 538 C C . VAL A 1 70 ? -35.709 -0.531 16.298 1.00 89.94 70 VAL A C 1
ATOM 540 O O . VAL A 1 70 ? -36.487 -0.391 15.359 1.00 89.94 70 VAL A O 1
ATOM 543 N N . LYS A 1 71 ? -36.139 -0.788 17.536 1.00 86.25 71 LYS A N 1
ATOM 544 C CA . LYS A 1 71 ? -37.536 -1.067 17.898 1.00 86.25 71 LYS A CA 1
ATOM 545 C C . LYS A 1 71 ? -38.558 -0.040 17.374 1.00 86.25 71 LYS A C 1
ATOM 547 O O . LYS A 1 71 ? -39.548 -0.483 16.802 1.00 86.25 71 LYS A O 1
ATOM 552 N N . PRO A 1 72 ? -38.315 1.284 17.426 1.00 86.44 72 PRO A N 1
ATOM 553 C CA . PRO A 1 72 ? -39.236 2.279 16.865 1.00 86.44 72 PRO A CA 1
ATOM 554 C C . PRO A 1 72 ? -39.467 2.143 15.354 1.00 86.44 72 PRO A C 1
ATOM 556 O O . PRO A 1 72 ? -40.512 2.543 14.858 1.00 86.44 72 PRO A O 1
ATOM 559 N N . PHE A 1 73 ? -38.509 1.573 14.617 1.00 81.81 73 PHE A N 1
ATOM 560 C CA . PHE A 1 73 ? -38.619 1.348 13.172 1.00 81.81 73 PHE A CA 1
ATOM 561 C C . PHE A 1 73 ? -39.315 0.027 12.823 1.00 81.81 73 PHE A C 1
ATOM 563 O O . PHE A 1 73 ? -39.698 -0.179 11.675 1.00 81.81 73 PHE A O 1
ATOM 570 N N . LEU A 1 74 ? -39.465 -0.875 13.796 1.00 77.94 74 LEU A N 1
ATOM 571 C CA . LEU A 1 74 ? -40.186 -2.141 13.643 1.00 77.94 74 LEU A CA 1
ATOM 572 C C . LEU A 1 74 ? -41.651 -2.039 14.093 1.00 77.94 74 LEU A C 1
ATOM 574 O O . LEU A 1 74 ? -42.421 -2.961 13.845 1.00 77.94 74 LEU A O 1
ATOM 578 N N . GLU A 1 75 ? -42.024 -0.943 14.760 1.00 70.56 75 GLU A N 1
ATOM 579 C CA . GLU A 1 75 ? -43.347 -0.735 15.362 1.00 70.56 75 GLU A CA 1
ATOM 580 C C . GLU A 1 75 ? -44.314 0.108 14.496 1.00 70.56 75 GLU A C 1
ATOM 582 O O . GLU A 1 75 ? -45.408 0.429 14.959 1.00 70.56 75 GLU A O 1
ATOM 587 N N . GLU A 1 76 ? -43.995 0.428 13.232 1.00 62.16 76 GLU A N 1
ATOM 588 C CA . GLU A 1 76 ? -44.994 1.038 12.333 1.00 62.16 76 GLU A CA 1
ATOM 589 C C . GLU A 1 76 ? -46.117 0.053 11.933 1.00 62.16 76 GLU A C 1
ATOM 591 O O . GLU A 1 76 ? -45.902 -1.155 11.804 1.00 62.16 76 GLU A O 1
ATOM 596 N N . PRO A 1 77 ? -47.356 0.558 11.804 1.00 51.97 77 PRO A N 1
ATOM 597 C CA . PRO A 1 77 ? -48.502 0.025 12.524 1.00 51.97 77 PRO A CA 1
ATOM 598 C C . PRO A 1 77 ? -49.195 -1.113 11.780 1.00 51.97 77 PRO A C 1
ATOM 600 O O . PRO A 1 77 ? -49.519 -1.030 10.596 1.00 51.97 77 PRO A O 1
ATOM 603 N N . SER A 1 78 ? -49.560 -2.144 12.533 1.00 55.25 78 SER A N 1
ATOM 604 C CA . SER A 1 78 ? -50.625 -3.077 12.183 1.00 55.25 78 SER A CA 1
ATOM 605 C C . SER A 1 78 ? -51.991 -2.367 12.187 1.00 55.25 78 SER A C 1
ATOM 607 O O . SER A 1 78 ? -52.808 -2.622 13.067 1.00 55.25 78 SER A O 1
ATOM 609 N N . ASP A 1 79 ? -52.244 -1.472 11.227 1.00 52.91 79 ASP A N 1
ATOM 610 C CA . ASP A 1 79 ? -53.581 -0.921 10.939 1.00 52.91 79 ASP A CA 1
ATOM 611 C C . ASP A 1 79 ? -54.063 -1.314 9.534 1.00 52.91 79 ASP A C 1
ATOM 613 O O . ASP A 1 79 ? -54.536 -0.513 8.731 1.00 52.91 79 ASP A O 1
ATOM 617 N N . LEU A 1 80 ? -53.941 -2.604 9.218 1.00 53.28 80 LEU A N 1
ATOM 618 C CA . LEU A 1 80 ? -54.722 -3.221 8.148 1.00 53.28 80 LEU A CA 1
ATOM 619 C C . LEU A 1 80 ? -55.991 -3.812 8.769 1.00 53.28 80 LEU A C 1
ATOM 621 O O . LEU A 1 80 ? -56.134 -5.027 8.908 1.00 53.28 80 LEU A O 1
ATOM 625 N N . GLY A 1 81 ? -56.901 -2.931 9.190 1.00 49.50 81 GLY A N 1
ATOM 626 C CA . GLY A 1 81 ? -58.238 -3.318 9.629 1.00 49.50 81 GLY A CA 1
ATOM 627 C C . GLY A 1 81 ? -58.990 -4.102 8.534 1.00 49.50 81 GLY A C 1
ATOM 628 O O . GLY A 1 81 ? -58.910 -3.750 7.351 1.00 49.50 81 GLY A O 1
ATOM 629 N N . PRO A 1 82 ? -59.745 -5.161 8.883 1.00 51.41 82 PRO A N 1
ATOM 630 C CA . PRO A 1 82 ? -60.387 -6.040 7.916 1.00 51.41 82 PRO A CA 1
ATOM 631 C C . PRO A 1 82 ? -61.700 -5.419 7.429 1.00 51.41 82 PRO A C 1
ATOM 633 O O . PRO A 1 82 ? -62.769 -5.856 7.838 1.00 51.41 82 PRO A O 1
ATOM 636 N N . ASN A 1 83 ? -61.671 -4.373 6.597 1.00 54.47 83 ASN A N 1
ATOM 637 C CA . ASN A 1 83 ? -62.921 -3.878 6.007 1.00 54.47 83 ASN A CA 1
ATOM 638 C C . ASN A 1 83 ? -62.751 -3.064 4.714 1.00 54.47 83 ASN A C 1
ATOM 640 O O . ASN A 1 83 ? -62.940 -1.849 4.693 1.00 54.47 83 ASN A O 1
ATOM 644 N N . ARG A 1 84 ? -62.397 -3.733 3.612 1.00 48.53 84 ARG A N 1
ATOM 645 C CA . ARG A 1 84 ? -62.394 -3.134 2.258 1.00 48.53 84 ARG A CA 1
ATOM 646 C C . ARG A 1 84 ? -63.092 -3.991 1.192 1.00 48.53 84 ARG A C 1
ATOM 648 O O . ARG A 1 84 ? -63.071 -3.630 0.024 1.00 48.53 84 ARG A O 1
ATOM 655 N N . LEU A 1 85 ? -63.736 -5.098 1.573 1.00 54.03 85 LEU A N 1
ATOM 656 C CA . LEU A 1 85 ? -64.392 -6.021 0.631 1.00 54.03 85 LEU A CA 1
ATOM 657 C C . LEU A 1 85 ? -65.924 -5.870 0.553 1.00 54.03 85 LEU A C 1
ATOM 659 O O . LEU A 1 85 ? -66.551 -6.616 -0.190 1.00 54.03 85 LEU A O 1
ATOM 663 N N . SER A 1 86 ? -66.533 -4.906 1.257 1.00 56.03 86 SER A N 1
ATOM 664 C CA . SER A 1 86 ? -67.999 -4.737 1.251 1.00 56.03 86 SER A CA 1
ATOM 665 C C . SER A 1 86 ? -68.544 -3.771 0.186 1.00 56.03 86 SER A C 1
ATOM 667 O O . SER A 1 86 ? -69.747 -3.786 -0.053 1.00 56.03 86 SER A O 1
ATOM 669 N N . ASP A 1 87 ? -67.703 -2.980 -0.491 1.00 49.50 87 ASP A N 1
ATOM 670 C CA . ASP A 1 87 ? -68.181 -1.920 -1.403 1.00 49.50 87 ASP A CA 1
ATOM 671 C C . ASP A 1 87 ? -68.190 -2.321 -2.893 1.00 49.50 87 ASP A C 1
ATOM 673 O O . ASP A 1 87 ? -68.511 -1.509 -3.755 1.00 49.50 87 ASP A O 1
ATOM 677 N N . ALA A 1 88 ? -67.873 -3.578 -3.228 1.00 53.41 88 ALA A N 1
ATOM 678 C CA . ALA A 1 88 ? -67.838 -4.061 -4.616 1.00 53.41 88 ALA A CA 1
ATOM 679 C C . ALA A 1 88 ? -69.104 -4.830 -5.054 1.00 53.41 88 ALA A C 1
ATOM 681 O O . ALA A 1 88 ? -69.065 -5.579 -6.029 1.00 53.41 88 ALA A O 1
ATOM 682 N N . ALA A 1 89 ? -70.228 -4.665 -4.351 1.00 55.38 89 ALA A N 1
ATOM 683 C CA . ALA A 1 89 ? -71.503 -5.272 -4.728 1.00 55.38 89 ALA A CA 1
ATOM 684 C C . ALA A 1 89 ? -72.668 -4.294 -4.514 1.00 55.38 89 ALA A C 1
ATOM 686 O O . ALA A 1 89 ? -73.356 -4.335 -3.499 1.00 55.38 89 ALA A O 1
ATOM 687 N N . GLY A 1 90 ? -72.911 -3.423 -5.493 1.00 53.31 90 GLY A N 1
ATOM 688 C CA . GLY A 1 90 ? -74.161 -2.670 -5.560 1.00 53.31 90 GLY A CA 1
ATOM 689 C C . GLY A 1 90 ? -74.073 -1.416 -6.414 1.00 53.31 90 GLY A C 1
ATOM 690 O O . GLY A 1 90 ? -73.643 -0.376 -5.930 1.00 53.31 90 GLY A O 1
ATOM 691 N N . GLY A 1 91 ? -74.545 -1.488 -7.660 1.00 51.06 91 GLY A N 1
ATOM 692 C CA . GLY A 1 91 ? -74.843 -0.277 -8.421 1.00 51.06 91 GLY A CA 1
ATOM 693 C C . GLY A 1 91 ? -74.919 -0.448 -9.932 1.00 51.06 91 GLY A C 1
ATOM 694 O O . GLY A 1 91 ? -73.934 -0.163 -10.598 1.00 51.06 91 GLY A O 1
ATOM 695 N N . ALA A 1 92 ? -76.125 -0.812 -10.390 1.00 42.66 92 ALA A N 1
ATOM 696 C CA . ALA A 1 92 ? -76.737 -0.586 -11.712 1.00 42.66 92 ALA A CA 1
ATOM 697 C C . ALA A 1 92 ? -76.118 -1.252 -12.955 1.00 42.66 92 ALA A C 1
ATOM 699 O O . ALA A 1 92 ? -75.056 -0.809 -13.437 1.00 42.66 92 ALA A O 1
#

Radius of gyration: 30.74 Å; chains: 1; bounding box: 91×34×47 Å

pLDDT: mean 80.09, std 17.48, range [42.66, 98.12]